Protein AF-A0A2V7XHB8-F1 (afdb_monomer)

Secondary structure (DSSP, 8-state):
-HHHHHHHTT-------HHHHHHHHHHHHHHHHHHHHHHHHHS-HHHHHHHHHHHHHHHHHHHHHHHHHHHHHHHTT--HHHHHHHHHHHHHT-

pLDDT: mean 82.07, std 15.44, range [39.12, 96.38]

Solvent-accessible surface area (backbone atoms only — not comparable to full-atom values): 5468 Å² total; per-residue (Å²): 120,72,69,57,57,71,64,62,74,76,76,69,92,70,74,73,46,71,69,55,51,50,52,53,51,50,51,54,51,49,52,52,50,52,51,33,51,49,34,43,76,74,69,41,62,64,62,18,49,51,50,50,51,49,52,51,50,55,50,48,56,53,49,53,56,50,50,54,52,52,53,52,37,59,74,70,66,56,56,76,90,48,49,63,57,54,50,51,53,51,63,73,72,104

Radius of gyration: 18.72 Å; Cα contacts (8 Å, |Δi|>4): 22; chains: 1; bounding box: 36×43×44 Å

Sequence (94 aa):
MLVLDLKVFHRSGHVVRFREALGWSAMYVALALLFAGGLYLWQDPQSSLEFLTGYVLELSLSIDNLFVFLVIFKYFSVPEEQQHRVLFWGIIGA

Mean predicted aligned error: 9.69 Å

Foldseek 3Di:
DVVCVVPVVVPDPPPCPPVNVVVVVVVVVVVLVVVLVVCVVPPNPVVSVVSVVVVVVVVVVVVVVVVVLVVVCVVVVPDPVCSVVVVVVVVVVD

Structure (mmCIF, N/CA/C/O backbone):
data_AF-A0A2V7XHB8-F1
#
_entry.id   AF-A0A2V7XHB8-F1
#
loop_
_atom_site.group_PDB
_atom_site.id
_atom_site.type_symbol
_atom_site.label_atom_id
_atom_site.label_alt_id
_atom_site.label_comp_id
_atom_site.label_asym_id
_atom_site.label_entity_id
_atom_site.label_seq_id
_atom_site.pdbx_PDB_ins_code
_atom_site.Cartn_x
_atom_site.Cartn_y
_atom_site.Cartn_z
_atom_site.occupancy
_atom_site.B_iso_or_equiv
_atom_site.auth_seq_id
_atom_site.auth_comp_id
_atom_site.auth_asym_id
_atom_site.auth_atom_id
_atom_site.pdbx_PDB_model_num
ATOM 1 N N . MET A 1 1 ? -9.113 33.123 7.757 1.00 52.12 1 MET A N 1
ATOM 2 C CA . MET A 1 1 ? -8.683 32.114 6.767 1.00 52.12 1 MET A CA 1
ATOM 3 C C . MET A 1 1 ? -8.166 30.815 7.394 1.00 52.12 1 MET A C 1
ATOM 5 O O . MET A 1 1 ? -8.407 29.790 6.798 1.00 52.12 1 MET A O 1
ATOM 9 N N . LEU A 1 2 ?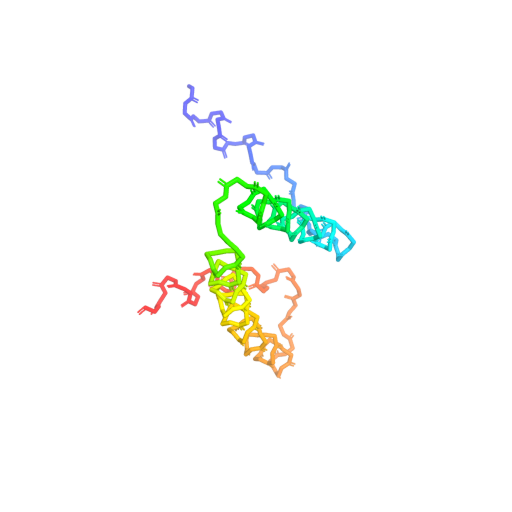 -7.592 30.789 8.610 1.00 54.00 2 LEU A N 1
ATOM 10 C CA . LEU A 1 2 ? -7.196 29.527 9.286 1.00 54.00 2 LEU A CA 1
ATOM 11 C C . LEU A 1 2 ? -8.343 28.757 9.984 1.00 54.00 2 LEU A C 1
ATOM 13 O O . LEU A 1 2 ? -8.316 27.538 10.070 1.00 54.00 2 LEU A O 1
ATOM 17 N N . VAL A 1 3 ? -9.386 29.448 10.457 1.00 56.59 3 VAL A N 1
ATOM 18 C CA . VAL A 1 3 ? -10.512 28.817 11.188 1.00 56.59 3 VAL A CA 1
ATOM 19 C C . VAL A 1 3 ? -11.534 28.144 10.252 1.00 56.59 3 VAL A C 1
ATOM 21 O O . VAL A 1 3 ? -12.266 27.251 10.672 1.00 56.59 3 VAL A O 1
ATOM 24 N N . LEU A 1 4 ? -11.579 28.546 8.977 1.00 55.16 4 LEU A N 1
ATOM 25 C CA . LEU A 1 4 ? -12.461 27.941 7.970 1.00 55.16 4 LEU A CA 1
ATOM 26 C C . LEU A 1 4 ? -11.914 26.597 7.467 1.00 55.16 4 LEU A C 1
ATOM 28 O O . LEU A 1 4 ? -12.696 25.659 7.333 1.00 55.16 4 LEU A O 1
ATOM 32 N N . ASP A 1 5 ? -10.592 26.470 7.309 1.00 54.34 5 ASP A N 1
ATOM 33 C CA . ASP A 1 5 ? -9.930 25.204 6.959 1.00 54.34 5 ASP A CA 1
ATOM 34 C C . ASP A 1 5 ? -10.181 24.114 8.014 1.00 54.34 5 ASP A C 1
ATOM 36 O O . ASP A 1 5 ? -10.609 23.006 7.694 1.00 54.34 5 ASP A O 1
ATOM 40 N N . LEU A 1 6 ? -10.047 24.460 9.300 1.00 57.53 6 LEU A N 1
ATOM 41 C CA . LEU A 1 6 ? -10.218 23.514 10.413 1.00 57.53 6 LEU A CA 1
ATOM 42 C C . LEU A 1 6 ? -11.670 23.055 10.646 1.00 57.53 6 LEU A C 1
ATOM 44 O O . LEU A 1 6 ? -11.888 21.992 11.232 1.00 57.53 6 LEU A O 1
ATOM 48 N N . LYS A 1 7 ? -12.670 23.820 10.185 1.00 50.09 7 LYS A N 1
ATOM 49 C CA . LYS A 1 7 ? -14.097 23.515 10.405 1.00 50.09 7 LYS A CA 1
ATOM 50 C C . LYS A 1 7 ? -14.772 22.839 9.207 1.00 50.09 7 LYS A C 1
ATOM 52 O O . LYS A 1 7 ? -15.741 22.108 9.402 1.00 50.09 7 LYS A O 1
ATOM 57 N N . VAL A 1 8 ? -14.280 23.059 7.985 1.00 51.94 8 VAL A N 1
ATOM 58 C CA . VAL A 1 8 ? -14.885 22.503 6.760 1.00 51.94 8 VAL A CA 1
ATOM 59 C C . VAL A 1 8 ? -14.310 21.128 6.396 1.00 51.94 8 VAL A C 1
ATOM 61 O O . VAL A 1 8 ? -15.050 20.291 5.884 1.00 51.94 8 VAL A O 1
ATOM 64 N N . PHE A 1 9 ? -13.060 20.820 6.762 1.00 46.19 9 PHE A N 1
ATOM 65 C CA . PHE A 1 9 ? -12.439 19.520 6.451 1.00 46.19 9 PHE A CA 1
ATOM 66 C C . PHE A 1 9 ? -12.742 18.384 7.446 1.00 46.19 9 PHE A C 1
ATOM 68 O O . PHE A 1 9 ? -12.171 17.304 7.356 1.00 46.19 9 PHE A O 1
ATOM 75 N N . HIS A 1 10 ? -13.694 18.583 8.363 1.00 46.06 10 HIS A N 1
ATOM 76 C CA . HIS A 1 10 ? -14.225 17.526 9.238 1.00 46.06 10 HIS A CA 1
ATOM 77 C C . HIS A 1 10 ? -15.490 16.846 8.680 1.00 46.06 10 HIS A C 1
ATOM 79 O O . HIS A 1 10 ? -16.233 16.193 9.414 1.00 46.06 10 HIS A O 1
ATOM 85 N N . ARG A 1 11 ? -15.759 16.967 7.373 1.00 46.12 11 ARG A N 1
ATOM 86 C CA . ARG A 1 11 ? -16.892 16.305 6.711 1.00 46.12 11 ARG A CA 1
ATOM 87 C C . ARG A 1 11 ? -16.427 15.294 5.674 1.00 46.12 11 ARG A C 1
ATOM 89 O O . ARG A 1 11 ? -16.478 15.546 4.476 1.00 46.12 11 ARG A O 1
ATOM 96 N N . SER A 1 12 ? -16.066 14.112 6.155 1.00 39.12 12 SER A N 1
ATOM 97 C CA . SER A 1 12 ? -16.786 12.862 5.865 1.00 39.12 12 SER A CA 1
ATOM 98 C C . SER A 1 12 ? -15.870 11.706 6.222 1.00 39.12 12 SER A C 1
ATOM 100 O O . SER A 1 12 ? -14.836 11.522 5.589 1.00 39.12 12 SER A O 1
ATOM 102 N N . GLY A 1 13 ? -16.264 10.926 7.229 1.00 45.78 13 GLY A N 1
ATOM 103 C CA . GLY A 1 13 ? -15.707 9.606 7.492 1.00 45.78 13 GLY A CA 1
ATOM 104 C C . GLY A 1 13 ? -15.955 8.686 6.301 1.00 45.78 13 GLY A C 1
ATOM 105 O O . GLY A 1 13 ? -16.885 7.886 6.311 1.00 45.78 13 GLY A O 1
ATOM 106 N N . HIS A 1 14 ? -15.147 8.832 5.254 1.00 43.72 14 HIS A N 1
ATOM 107 C CA . HIS A 1 14 ? -15.037 7.827 4.216 1.00 43.72 14 HIS A CA 1
ATOM 108 C C . HIS A 1 14 ? -14.228 6.688 4.814 1.00 43.72 14 HIS A C 1
ATOM 110 O O . HIS A 1 14 ? -12.999 6.698 4.829 1.00 43.72 14 HIS A O 1
ATOM 116 N N . VAL A 1 15 ? -14.953 5.716 5.360 1.00 53.22 15 VAL A N 1
ATOM 117 C CA . VAL A 1 15 ? -14.431 4.368 5.533 1.00 53.22 15 VAL A CA 1
ATOM 118 C C . VAL A 1 15 ? -14.052 3.926 4.126 1.00 53.22 15 VAL A C 1
ATOM 120 O O . VAL A 1 15 ? -14.942 3.658 3.318 1.00 53.22 15 VAL A O 1
ATOM 123 N N . VAL A 1 16 ? -12.756 3.974 3.797 1.00 59.66 16 VAL A N 1
ATOM 124 C CA . VAL A 1 16 ? -12.255 3.544 2.489 1.00 59.66 16 VAL A CA 1
ATOM 125 C C . VAL A 1 16 ? -12.784 2.136 2.284 1.00 59.66 16 VAL A C 1
ATOM 127 O O . VAL A 1 16 ? -12.408 1.207 3.003 1.00 59.66 16 VAL A O 1
ATOM 130 N N . ARG A 1 17 ? -13.730 1.975 1.356 1.00 67.12 17 ARG A N 1
ATOM 131 C CA . ARG A 1 17 ? -14.311 0.657 1.118 1.00 67.12 17 ARG A CA 1
ATOM 132 C C . ARG A 1 17 ? -13.202 -0.239 0.595 1.00 67.12 17 ARG A C 1
ATOM 134 O O . ARG A 1 17 ? -12.379 0.196 -0.204 1.00 67.12 17 ARG A O 1
ATOM 141 N N . PHE A 1 18 ? -13.230 -1.517 0.960 1.00 74.06 18 PHE A N 1
ATOM 142 C CA . PHE A 1 18 ? -12.247 -2.505 0.499 1.00 74.06 18 PHE A CA 1
ATOM 143 C C . PHE A 1 18 ? -12.002 -2.454 -1.025 1.00 74.06 18 PHE A C 1
ATOM 145 O O . PHE A 1 18 ? -10.877 -2.593 -1.490 1.00 74.06 18 PHE A O 1
ATOM 152 N N . ARG A 1 19 ? -13.051 -2.162 -1.810 1.00 75.06 19 ARG A N 1
ATOM 153 C CA . ARG A 1 19 ? -12.975 -1.982 -3.270 1.00 75.06 19 ARG A CA 1
ATOM 154 C C . ARG A 1 19 ? -12.183 -0.746 -3.705 1.00 75.06 19 ARG A C 1
ATOM 156 O O . ARG A 1 19 ? -11.479 -0.812 -4.705 1.00 75.06 19 ARG A O 1
ATOM 163 N N . GLU A 1 20 ? -12.311 0.363 -2.986 1.00 81.75 20 GLU A N 1
ATOM 164 C CA . GLU A 1 20 ? -11.540 1.583 -3.242 1.00 81.75 20 GLU A CA 1
ATOM 165 C C . GLU A 1 20 ? -10.083 1.376 -2.840 1.00 81.75 20 GLU A C 1
ATOM 167 O O . GLU A 1 20 ? -9.199 1.686 -3.631 1.00 81.75 20 GLU A O 1
ATOM 172 N N . ALA A 1 21 ? -9.831 0.773 -1.671 1.00 84.12 21 ALA A N 1
ATOM 173 C CA . ALA A 1 21 ? -8.481 0.435 -1.219 1.00 84.12 21 ALA A CA 1
ATOM 174 C C . ALA A 1 21 ? -7.753 -0.453 -2.240 1.00 84.12 21 ALA A C 1
ATOM 176 O O . ALA A 1 21 ? -6.643 -0.130 -2.650 1.00 84.12 21 ALA A O 1
ATOM 177 N N . LEU A 1 22 ? -8.412 -1.512 -2.724 1.00 86.56 22 LEU A N 1
ATOM 178 C CA . LEU A 1 22 ? -7.875 -2.361 -3.789 1.00 86.56 22 LEU A CA 1
ATOM 179 C C . LEU A 1 22 ? -7.612 -1.588 -5.084 1.00 86.56 22 LEU A C 1
ATOM 181 O O . LEU A 1 22 ? -6.594 -1.827 -5.727 1.00 86.56 22 LEU A O 1
ATOM 185 N N . GLY A 1 23 ? -8.504 -0.670 -5.466 1.00 91.38 23 GLY A N 1
ATOM 186 C CA . GLY A 1 23 ? -8.316 0.181 -6.641 1.00 91.38 23 GLY A CA 1
ATOM 187 C C . GLY A 1 23 ? -7.068 1.057 -6.526 1.00 91.38 23 GLY A C 1
ATOM 188 O O . GLY A 1 23 ? -6.250 1.081 -7.446 1.00 91.38 23 GLY A O 1
ATOM 189 N N . TRP A 1 24 ? -6.878 1.709 -5.376 1.00 88.44 24 TRP A N 1
ATOM 190 C CA . TRP A 1 24 ? -5.680 2.499 -5.089 1.00 88.44 24 TRP A CA 1
ATOM 191 C C . TRP A 1 24 ? -4.420 1.631 -5.084 1.00 88.44 24 TRP A C 1
ATOM 193 O O . TRP A 1 24 ? -3.454 1.969 -5.765 1.00 88.44 24 TRP A O 1
ATOM 203 N N . SER A 1 25 ? -4.430 0.484 -4.398 1.00 88.19 25 SER A N 1
ATOM 204 C CA . SER A 1 25 ? -3.292 -0.444 -4.388 1.00 88.19 25 SER A CA 1
ATOM 205 C C . SER A 1 25 ? -2.930 -0.921 -5.795 1.00 88.19 25 SER A C 1
ATOM 207 O O . SER A 1 25 ? -1.764 -0.862 -6.178 1.00 88.19 25 SER A O 1
ATOM 209 N N . ALA A 1 26 ? -3.917 -1.333 -6.595 1.00 93.00 26 ALA A N 1
ATOM 210 C CA . ALA A 1 26 ? -3.693 -1.772 -7.969 1.00 93.00 26 ALA A CA 1
ATOM 211 C C . ALA A 1 26 ? -3.117 -0.651 -8.847 1.00 93.00 26 ALA A C 1
ATOM 213 O O . ALA A 1 26 ? -2.233 -0.912 -9.660 1.00 93.00 26 ALA A O 1
ATOM 214 N N . MET A 1 27 ? -3.564 0.595 -8.658 1.00 94.88 27 MET A N 1
ATOM 215 C CA . MET A 1 27 ? -3.024 1.754 -9.371 1.00 94.88 27 MET A CA 1
ATOM 216 C C . MET A 1 27 ? -1.538 1.978 -9.052 1.00 94.88 27 MET A C 1
ATOM 218 O O . MET A 1 27 ? -0.741 2.156 -9.973 1.00 94.88 27 MET A O 1
ATOM 222 N N . TYR A 1 28 ? -1.143 1.927 -7.776 1.00 91.88 28 TYR A N 1
ATOM 223 C CA . TYR A 1 28 ? 0.264 2.078 -7.381 1.00 91.88 28 TYR A CA 1
ATOM 224 C C . TYR A 1 28 ? 1.140 0.925 -7.880 1.00 91.88 28 TYR A C 1
ATOM 226 O O . TYR A 1 28 ? 2.240 1.167 -8.373 1.00 91.88 28 TYR A O 1
ATOM 234 N N . VAL A 1 29 ? 0.643 -0.313 -7.812 1.00 93.56 29 VAL A N 1
ATOM 235 C CA . VAL A 1 29 ? 1.343 -1.486 -8.359 1.00 93.56 29 VAL A CA 1
ATOM 236 C C . VAL A 1 29 ? 1.519 -1.345 -9.872 1.00 93.56 29 VAL A C 1
ATOM 238 O O . VAL A 1 29 ? 2.614 -1.556 -10.384 1.00 93.56 29 VAL A O 1
ATOM 241 N N . ALA A 1 30 ? 0.478 -0.928 -10.596 1.00 94.88 30 ALA A N 1
ATOM 242 C CA . ALA A 1 30 ? 0.561 -0.699 -12.036 1.00 94.88 30 ALA A CA 1
ATOM 243 C C . ALA A 1 30 ? 1.582 0.393 -12.386 1.00 94.88 30 ALA A C 1
ATOM 245 O O . ALA A 1 30 ? 2.354 0.224 -13.327 1.00 94.88 30 ALA A O 1
ATOM 246 N N . LEU A 1 31 ? 1.634 1.482 -11.613 1.00 95.19 31 LEU A N 1
ATOM 247 C CA . LEU A 1 31 ? 2.626 2.542 -11.800 1.00 95.19 31 LEU A CA 1
ATOM 248 C C . LEU A 1 31 ? 4.059 2.034 -11.570 1.00 95.19 31 LEU A C 1
ATOM 250 O O . LEU A 1 31 ? 4.945 2.331 -12.371 1.00 95.19 31 LEU A O 1
ATOM 254 N N . ALA A 1 32 ? 4.279 1.229 -10.527 1.00 93.62 32 ALA A N 1
ATOM 255 C CA . ALA A 1 32 ? 5.576 0.607 -10.259 1.00 93.62 32 ALA A CA 1
ATOM 256 C C . ALA A 1 32 ? 5.996 -0.350 -11.388 1.00 93.62 32 ALA A C 1
ATOM 258 O O . ALA A 1 32 ? 7.143 -0.319 -11.831 1.00 93.62 32 ALA A O 1
ATOM 259 N N . LEU A 1 33 ? 5.063 -1.151 -11.914 1.00 93.75 33 LEU A N 1
ATOM 260 C CA . LEU A 1 33 ? 5.316 -2.046 -13.047 1.00 93.75 33 LEU A CA 1
ATOM 261 C C . LEU A 1 33 ? 5.610 -1.284 -14.343 1.00 93.75 33 LEU A C 1
ATOM 263 O O . LEU A 1 33 ? 6.507 -1.676 -15.086 1.00 93.75 33 LEU A O 1
ATOM 267 N N . LEU A 1 34 ? 4.896 -0.187 -14.612 1.00 95.50 34 LEU A N 1
A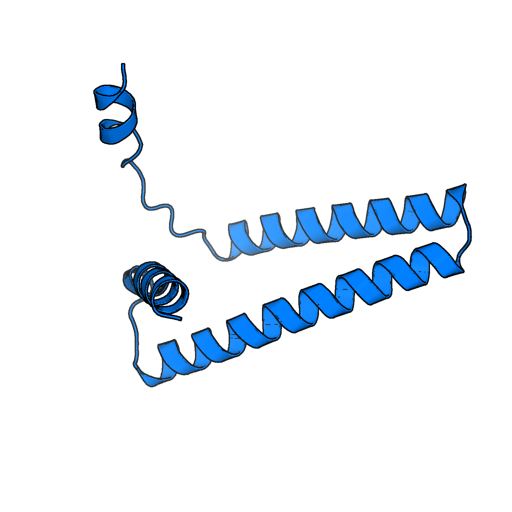TOM 268 C CA . LEU A 1 34 ? 5.181 0.682 -15.756 1.00 95.50 34 LEU A CA 1
ATOM 269 C C . LEU A 1 34 ? 6.586 1.280 -15.658 1.00 95.50 34 LEU A C 1
ATOM 271 O O . LEU A 1 34 ? 7.305 1.313 -16.655 1.00 95.50 34 LEU A O 1
ATOM 275 N N . PHE A 1 35 ? 6.999 1.700 -14.463 1.00 93.19 35 PHE A N 1
ATOM 276 C CA . PHE A 1 35 ? 8.349 2.202 -14.230 1.00 93.19 35 PHE A CA 1
ATOM 277 C C . PHE A 1 35 ? 9.413 1.110 -14.418 1.00 93.19 35 PHE A C 1
ATOM 279 O O . PHE A 1 35 ? 10.395 1.330 -15.126 1.00 93.19 35 PHE A O 1
ATOM 286 N N . ALA A 1 36 ? 9.190 -0.090 -13.874 1.00 91.88 36 ALA A N 1
ATOM 287 C CA . ALA A 1 36 ? 10.078 -1.237 -14.069 1.00 91.88 36 ALA A CA 1
ATOM 288 C C . ALA A 1 36 ? 10.198 -1.627 -15.555 1.00 91.88 36 ALA A C 1
ATOM 290 O O . ALA A 1 36 ? 11.299 -1.904 -16.038 1.00 91.88 36 ALA A O 1
ATOM 291 N N . GLY A 1 37 ? 9.087 -1.596 -16.299 1.00 91.62 37 GLY A N 1
ATOM 292 C CA . GLY A 1 37 ? 9.064 -1.810 -17.747 1.00 91.62 37 GLY A CA 1
ATOM 293 C C . GLY A 1 37 ? 9.800 -0.712 -18.520 1.00 91.62 37 GLY A C 1
ATOM 294 O O . GLY A 1 37 ? 10.540 -1.014 -19.452 1.00 91.62 37 GLY A O 1
ATOM 295 N N . GLY A 1 38 ? 9.672 0.549 -18.101 1.00 91.94 38 GLY A N 1
ATOM 296 C CA . GLY A 1 38 ? 10.453 1.662 -18.647 1.00 91.94 38 GLY A CA 1
ATOM 297 C C . GLY A 1 38 ? 11.958 1.481 -18.430 1.00 91.94 38 GLY A C 1
ATOM 298 O O . GLY A 1 38 ? 12.734 1.623 -19.374 1.00 91.94 38 GLY A O 1
ATOM 299 N N . LEU A 1 39 ? 12.368 1.075 -17.223 1.00 91.50 39 LEU A N 1
ATOM 300 C CA . LEU A 1 39 ? 13.763 0.740 -16.909 1.00 91.50 39 LEU A CA 1
ATOM 301 C C . LEU A 1 39 ? 14.294 -0.405 -17.772 1.00 91.50 39 LEU A C 1
ATOM 303 O O . LEU A 1 39 ? 15.428 -0.340 -18.238 1.00 91.50 39 LEU A O 1
ATOM 307 N N . TYR A 1 40 ? 13.471 -1.425 -18.019 1.00 89.69 40 TYR A N 1
ATOM 308 C CA . TYR A 1 40 ? 13.844 -2.558 -18.864 1.00 89.69 40 TYR A CA 1
ATOM 309 C C . TYR A 1 40 ? 14.132 -2.137 -20.314 1.00 89.69 40 TYR A C 1
ATOM 311 O O . TYR A 1 40 ? 15.012 -2.704 -20.954 1.00 89.69 40 TYR A O 1
ATOM 319 N N . LEU A 1 41 ? 13.398 -1.146 -20.834 1.00 89.44 41 LEU A N 1
ATOM 320 C CA . LEU A 1 41 ? 13.544 -0.672 -22.214 1.00 8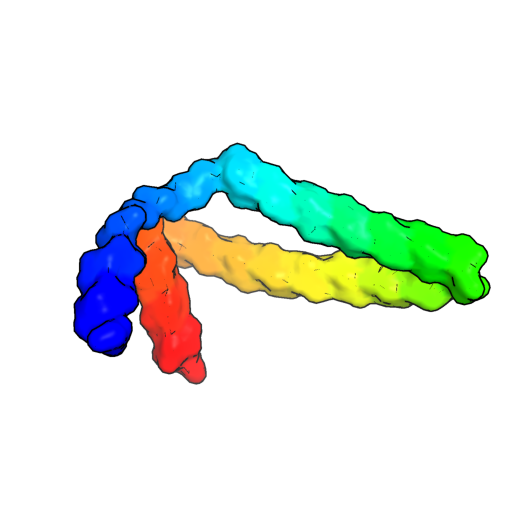9.44 41 LEU A CA 1
ATOM 321 C C . LEU A 1 41 ? 14.659 0.367 -22.400 1.00 89.44 41 LEU A C 1
ATOM 323 O O . LEU A 1 41 ? 15.217 0.448 -23.492 1.00 89.44 41 LEU A O 1
ATOM 327 N N . TRP A 1 42 ? 14.947 1.191 -21.388 1.00 88.69 42 TRP A N 1
ATOM 328 C CA . TRP A 1 42 ? 15.901 2.306 -21.504 1.00 88.69 42 TRP A CA 1
ATOM 329 C C . TRP A 1 42 ? 17.274 2.059 -20.881 1.00 88.69 42 TRP A C 1
ATOM 331 O O . TRP A 1 42 ? 18.222 2.735 -21.275 1.00 88.69 42 TRP A O 1
ATOM 341 N N . GLN A 1 43 ? 17.386 1.144 -19.919 1.00 84.19 43 GLN A N 1
ATOM 342 C CA . GLN A 1 43 ? 18.615 0.928 -19.158 1.00 84.19 43 GLN A CA 1
ATOM 343 C C . GLN A 1 43 ? 19.149 -0.494 -19.378 1.00 84.19 43 GLN A C 1
ATOM 345 O O . GLN A 1 43 ? 19.614 -0.809 -20.466 1.00 84.19 43 GLN A O 1
ATOM 350 N N . ASP A 1 44 ? 19.069 -1.349 -18.358 1.00 87.88 44 ASP A N 1
ATOM 351 C CA . ASP A 1 44 ? 19.473 -2.746 -18.406 1.00 87.88 44 ASP A CA 1
ATOM 352 C C . ASP A 1 44 ? 18.433 -3.609 -17.673 1.00 87.88 44 ASP A C 1
ATOM 354 O O . ASP A 1 44 ? 17.871 -3.178 -16.654 1.00 87.88 44 ASP A O 1
ATOM 358 N N . PRO A 1 45 ? 18.212 -4.861 -18.119 1.00 88.81 45 PRO A N 1
ATOM 359 C CA . PRO A 1 45 ? 17.315 -5.805 -17.452 1.00 88.81 45 PRO A CA 1
ATOM 360 C C . PRO A 1 45 ? 17.616 -5.980 -15.962 1.00 88.81 45 PRO A C 1
ATOM 362 O O . PRO A 1 45 ? 16.706 -6.177 -15.159 1.00 88.81 45 PRO A O 1
ATOM 365 N N . GLN A 1 46 ? 18.891 -5.879 -15.584 1.00 90.62 46 GLN A N 1
ATOM 366 C CA . GLN A 1 46 ? 19.326 -6.062 -14.208 1.00 90.62 46 GLN A CA 1
ATOM 367 C C . GLN A 1 46 ? 18.842 -4.935 -13.287 1.00 90.62 46 GLN A C 1
ATOM 369 O O . GLN A 1 46 ? 18.303 -5.227 -12.225 1.00 90.62 46 GLN A O 1
ATOM 374 N N . SER A 1 47 ? 18.909 -3.669 -13.711 1.00 89.12 47 SER A N 1
ATOM 375 C CA . SER A 1 47 ? 18.380 -2.546 -12.921 1.00 89.12 47 SER A CA 1
ATOM 376 C C . SER A 1 47 ? 16.856 -2.599 -12.779 1.00 89.12 47 SER A C 1
ATOM 378 O O . SER A 1 47 ? 16.317 -2.237 -11.735 1.00 89.12 47 SER A O 1
ATOM 380 N N . SER A 1 48 ? 16.148 -3.088 -13.804 1.00 91.94 48 SER A N 1
ATOM 381 C CA . SER A 1 48 ? 14.701 -3.335 -13.724 1.00 91.94 48 SER A CA 1
ATOM 382 C C . SER A 1 48 ? 14.368 -4.416 -12.686 1.00 91.94 48 SER A C 1
ATOM 384 O O . SER A 1 48 ? 13.476 -4.225 -11.857 1.00 91.94 48 SER A O 1
ATOM 386 N N . LEU A 1 49 ? 15.125 -5.520 -12.674 1.00 93.44 49 LEU A N 1
ATOM 387 C CA . LEU A 1 49 ? 14.972 -6.590 -11.684 1.00 93.44 49 LEU A CA 1
ATOM 388 C C . LEU A 1 49 ? 15.332 -6.135 -10.267 1.00 93.44 49 LEU A C 1
ATOM 390 O O . LEU A 1 49 ? 14.614 -6.480 -9.330 1.00 93.44 49 LEU A O 1
ATOM 394 N N . GLU A 1 50 ? 16.400 -5.357 -10.097 1.00 94.56 50 GLU A N 1
ATOM 395 C CA . GLU A 1 50 ? 16.790 -4.783 -8.803 1.00 94.56 50 GLU A CA 1
ATOM 396 C C . GLU A 1 50 ? 15.698 -3.856 -8.258 1.00 94.56 50 GLU A C 1
ATOM 398 O O . GLU A 1 50 ? 15.294 -4.003 -7.103 1.00 94.56 50 GLU A O 1
ATOM 403 N N . PHE A 1 51 ? 15.145 -2.974 -9.100 1.00 94.44 51 PHE A N 1
ATOM 404 C CA . PHE A 1 51 ? 14.017 -2.119 -8.728 1.00 94.44 51 PHE A CA 1
ATOM 405 C C . PHE A 1 51 ? 12.789 -2.939 -8.321 1.00 94.44 51 PHE A C 1
ATOM 407 O O . PHE A 1 51 ? 12.207 -2.697 -7.266 1.00 94.44 51 PHE A O 1
ATOM 414 N N . LEU A 1 52 ? 12.397 -3.926 -9.132 1.00 94.75 52 LEU A N 1
ATOM 415 C CA . LEU A 1 52 ? 11.215 -4.741 -8.858 1.00 94.75 52 LEU A CA 1
ATOM 416 C C . LEU A 1 52 ? 11.390 -5.574 -7.581 1.00 94.75 52 LEU A C 1
ATOM 418 O O . LEU A 1 52 ? 10.460 -5.699 -6.789 1.00 94.75 52 LEU A O 1
ATOM 422 N N . THR A 1 53 ? 12.591 -6.108 -7.361 1.00 95.19 53 THR A N 1
ATOM 423 C CA . THR A 1 53 ? 12.935 -6.855 -6.146 1.00 95.19 53 THR A CA 1
ATOM 424 C C . THR A 1 53 ? 12.862 -5.951 -4.921 1.00 95.19 53 THR A C 1
ATOM 426 O O . THR A 1 53 ? 12.230 -6.324 -3.935 1.00 95.19 53 THR A O 1
ATOM 429 N N . GLY A 1 54 ? 13.440 -4.748 -4.993 1.00 95.69 54 GLY A N 1
ATOM 430 C CA . GLY A 1 54 ? 13.333 -3.742 -3.936 1.00 95.69 54 GLY A CA 1
ATOM 431 C C . GLY A 1 54 ? 11.879 -3.372 -3.641 1.00 95.69 54 GLY A C 1
ATOM 432 O O . GLY A 1 54 ? 11.445 -3.460 -2.496 1.00 95.69 54 GLY A O 1
ATOM 433 N N . TYR A 1 55 ? 11.095 -3.077 -4.680 1.00 95.31 55 TYR A N 1
ATOM 434 C CA . TYR A 1 55 ? 9.673 -2.758 -4.556 1.00 95.31 55 TYR A CA 1
ATOM 435 C C . TYR A 1 55 ? 8.877 -3.877 -3.868 1.00 95.31 55 TYR A C 1
ATOM 437 O O . TYR A 1 55 ? 8.088 -3.617 -2.960 1.00 95.31 55 TYR A O 1
ATOM 445 N N . VAL A 1 56 ? 9.093 -5.137 -4.263 1.00 95.25 56 VAL A N 1
ATOM 446 C CA . VAL A 1 56 ? 8.424 -6.291 -3.640 1.00 95.25 56 VAL A CA 1
ATOM 447 C C . VAL A 1 56 ? 8.869 -6.477 -2.190 1.00 95.25 56 VAL A C 1
ATOM 449 O O . VAL A 1 56 ? 8.030 -6.786 -1.344 1.00 95.25 56 VAL A O 1
ATOM 452 N N . LEU A 1 57 ? 10.151 -6.270 -1.879 1.00 96.38 57 LEU A N 1
ATOM 453 C CA . LEU A 1 57 ? 10.658 -6.340 -0.507 1.00 96.38 57 LEU A CA 1
ATOM 454 C C . LEU A 1 57 ? 10.004 -5.281 0.388 1.00 96.38 57 LEU A C 1
ATOM 456 O O . LEU A 1 57 ? 9.502 -5.617 1.461 1.00 96.38 57 LEU A O 1
ATOM 460 N N . GLU A 1 58 ? 9.946 -4.028 -0.062 1.00 94.81 58 GLU A N 1
ATOM 461 C CA . GLU A 1 58 ? 9.286 -2.939 0.669 1.00 94.81 58 GLU A CA 1
ATOM 462 C C . GLU A 1 58 ? 7.784 -3.199 0.849 1.00 94.81 58 GLU A C 1
ATOM 464 O O . GLU A 1 58 ? 7.232 -3.004 1.940 1.00 94.81 58 GLU A O 1
ATOM 469 N N . LEU A 1 59 ? 7.120 -3.698 -0.199 1.00 92.50 59 LEU A N 1
ATOM 470 C CA . LEU A 1 59 ? 5.707 -4.063 -0.145 1.00 92.50 59 LEU A CA 1
ATOM 471 C C . LEU A 1 59 ? 5.467 -5.208 0.847 1.00 92.50 59 LEU A C 1
ATOM 473 O O . LEU A 1 59 ? 4.533 -5.140 1.646 1.00 92.50 59 LEU A O 1
ATOM 477 N N . SER A 1 60 ? 6.320 -6.234 0.842 1.00 93.31 60 SER A N 1
ATOM 478 C CA . SER A 1 60 ? 6.226 -7.371 1.761 1.00 93.31 60 SER A CA 1
ATOM 479 C C . SER A 1 60 ? 6.418 -6.939 3.214 1.00 93.31 60 SER A C 1
ATOM 481 O O . SER A 1 60 ? 5.634 -7.345 4.068 1.00 93.31 60 SER A O 1
ATOM 483 N N . LEU A 1 61 ? 7.411 -6.088 3.496 1.00 93.94 61 LEU A N 1
ATOM 484 C CA . LEU A 1 61 ? 7.637 -5.530 4.836 1.00 93.94 61 LEU A CA 1
ATOM 485 C C . LEU A 1 61 ? 6.443 -4.691 5.313 1.00 93.94 61 LEU A C 1
ATOM 487 O O . LEU A 1 61 ? 6.053 -4.753 6.479 1.00 93.94 61 LEU A O 1
ATOM 491 N N . SER A 1 62 ? 5.827 -3.924 4.416 1.00 91.00 62 SER A N 1
ATOM 492 C CA . SER A 1 62 ? 4.637 -3.127 4.741 1.00 91.00 62 SER A CA 1
ATOM 49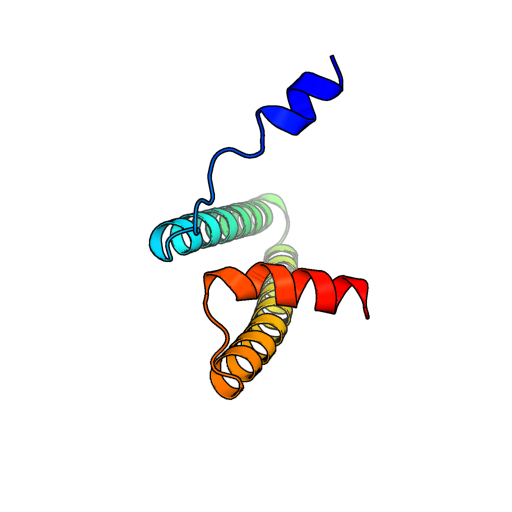3 C C . SER A 1 62 ? 3.421 -4.012 5.051 1.00 91.00 62 SER A C 1
ATOM 495 O O . SER A 1 62 ? 2.679 -3.737 5.997 1.00 91.00 62 SER A O 1
ATOM 497 N N . ILE A 1 63 ? 3.226 -5.093 4.285 1.00 91.44 63 ILE A N 1
ATOM 498 C CA . ILE A 1 63 ? 2.136 -6.060 4.493 1.00 91.44 63 ILE A CA 1
ATOM 499 C C . ILE A 1 63 ? 2.329 -6.843 5.798 1.00 91.44 63 ILE A C 1
ATOM 501 O O . ILE A 1 63 ? 1.347 -7.063 6.506 1.00 91.44 63 ILE A O 1
ATOM 505 N N . ASP A 1 64 ? 3.562 -7.222 6.138 1.00 91.81 64 ASP A N 1
ATOM 506 C CA . ASP A 1 64 ? 3.880 -7.941 7.378 1.00 91.81 64 ASP A CA 1
ATOM 507 C C . ASP A 1 64 ? 3.465 -7.133 8.621 1.00 91.81 64 ASP A C 1
ATOM 509 O O . ASP A 1 64 ? 2.714 -7.614 9.474 1.00 91.81 64 ASP A O 1
ATOM 513 N N . ASN A 1 65 ? 3.821 -5.845 8.651 1.00 90.88 65 ASN A N 1
ATOM 514 C CA . ASN A 1 65 ? 3.400 -4.924 9.709 1.00 90.88 65 ASN A CA 1
ATOM 515 C C . ASN A 1 65 ? 1.868 -4.795 9.794 1.00 90.88 65 ASN A C 1
ATOM 517 O O . ASN A 1 65 ? 1.289 -4.862 10.880 1.00 90.88 65 ASN A O 1
ATOM 521 N N . LEU A 1 66 ? 1.188 -4.652 8.651 1.00 88.75 66 LEU A N 1
ATOM 522 C CA . LEU A 1 66 ? -0.274 -4.559 8.604 1.00 88.75 66 LEU A CA 1
ATOM 523 C C . LEU A 1 66 ? -0.943 -5.842 9.115 1.00 88.75 66 LEU A C 1
ATOM 525 O O . LEU A 1 66 ? -1.933 -5.771 9.847 1.00 88.75 66 LEU A O 1
ATOM 529 N N . PHE A 1 67 ? -0.398 -7.010 8.775 1.00 90.94 67 PHE A N 1
ATOM 530 C CA . PHE A 1 67 ? -0.914 -8.298 9.225 1.00 90.94 67 PHE A CA 1
ATOM 531 C C . PHE A 1 67 ? -0.874 -8.427 10.750 1.00 90.94 67 PHE A C 1
ATOM 533 O O . PHE A 1 67 ? -1.882 -8.803 11.354 1.00 90.94 67 PHE A O 1
ATOM 540 N N . VAL A 1 68 ? 0.241 -8.048 11.383 1.00 91.12 68 VAL A N 1
ATOM 541 C CA . VAL A 1 68 ? 0.362 -8.042 12.850 1.00 91.12 68 VAL A CA 1
ATOM 542 C C . VAL A 1 68 ? -0.721 -7.163 13.484 1.00 91.12 68 VAL A C 1
ATOM 544 O O . VAL A 1 68 ? -1.415 -7.613 14.399 1.00 91.12 68 VAL A O 1
ATOM 547 N N . PHE A 1 69 ? -0.945 -5.951 12.965 1.00 89.12 69 PHE A N 1
ATOM 548 C CA . PHE A 1 69 ? -2.004 -5.072 13.472 1.00 89.12 69 PHE A CA 1
ATOM 549 C C . PHE A 1 69 ? -3.403 -5.675 13.304 1.00 89.12 69 PHE A C 1
ATOM 551 O O . PHE A 1 69 ? -4.199 -5.632 14.243 1.00 89.12 69 PHE A O 1
ATOM 558 N N . LEU A 1 70 ? -3.701 -6.293 12.157 1.00 88.62 70 LEU A N 1
ATOM 559 C CA . LEU A 1 70 ? -4.986 -6.962 11.932 1.00 88.62 70 LEU A CA 1
ATOM 560 C C . LEU A 1 70 ? -5.214 -8.124 12.905 1.00 88.62 70 LEU A C 1
ATOM 562 O O . LEU A 1 70 ? -6.328 -8.288 13.409 1.00 88.62 70 LEU A O 1
ATOM 566 N N . VAL A 1 71 ? -4.181 -8.920 13.194 1.00 91.06 71 VAL A N 1
ATOM 567 C CA . VAL A 1 71 ? -4.261 -10.013 14.176 1.00 91.06 71 VAL A CA 1
ATOM 568 C C . VAL A 1 71 ? -4.554 -9.461 15.570 1.00 91.06 71 VAL A C 1
ATOM 570 O O . VAL A 1 71 ? -5.454 -9.970 16.242 1.00 91.06 71 VAL A O 1
ATOM 573 N N . ILE A 1 72 ? -3.864 -8.394 15.983 1.00 90.88 72 ILE A N 1
ATOM 574 C CA . ILE A 1 72 ? -4.092 -7.728 17.274 1.00 90.88 72 ILE A CA 1
ATOM 575 C C . ILE A 1 72 ? -5.523 -7.176 17.353 1.00 90.88 72 ILE A C 1
ATOM 577 O O . ILE A 1 72 ? -6.239 -7.459 18.315 1.00 90.88 72 ILE A O 1
ATOM 581 N N . PHE A 1 73 ? -5.984 -6.442 16.336 1.00 89.50 73 PHE A N 1
ATOM 582 C CA . PHE A 1 73 ? -7.345 -5.894 16.306 1.00 89.50 73 PHE A CA 1
ATOM 583 C C . PHE A 1 73 ? -8.409 -6.984 16.351 1.00 89.50 73 PHE A C 1
ATOM 585 O O . PHE A 1 73 ? -9.405 -6.833 17.060 1.00 89.50 73 PHE A O 1
ATOM 592 N N . LYS A 1 74 ? -8.190 -8.100 15.648 1.00 88.56 74 LYS A N 1
ATOM 593 C CA . LYS A 1 74 ? -9.098 -9.247 15.674 1.00 88.56 74 LYS A CA 1
ATOM 594 C C . LYS A 1 74 ? -9.118 -9.924 17.043 1.00 88.56 74 LYS A C 1
ATOM 596 O O . LYS A 1 74 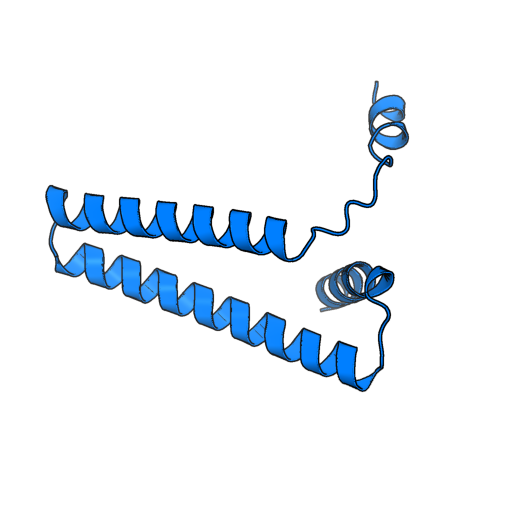? -10.197 -10.246 17.530 1.00 88.56 74 LYS A O 1
ATOM 601 N N . TYR A 1 75 ? -7.958 -10.108 17.671 1.00 91.81 75 TYR A N 1
ATOM 602 C CA . TYR A 1 75 ? -7.851 -10.701 19.005 1.00 91.81 75 TYR A CA 1
ATOM 603 C C . TYR A 1 75 ? -8.618 -9.883 20.055 1.00 91.81 75 TYR A C 1
ATOM 605 O O . TYR A 1 75 ? -9.371 -10.444 20.846 1.00 91.81 75 TYR A O 1
ATOM 613 N N . PHE A 1 76 ? -8.503 -8.553 20.007 1.00 90.62 76 PHE A N 1
ATOM 614 C CA . PHE A 1 76 ? -9.210 -7.644 20.916 1.00 90.62 76 PHE A CA 1
ATOM 615 C C . PHE A 1 76 ? -10.610 -7.224 20.435 1.00 90.62 76 PHE A C 1
ATOM 617 O O . PHE A 1 76 ? -11.259 -6.420 21.099 1.00 90.62 76 PHE A O 1
ATOM 624 N N . SER A 1 77 ? -11.095 -7.761 19.308 1.00 89.75 77 SER A N 1
ATOM 625 C CA . SER A 1 77 ? -12.395 -7.410 18.707 1.00 89.75 77 SER A CA 1
ATOM 626 C C . SER A 1 77 ? -12.605 -5.894 18.536 1.00 89.75 77 SER A C 1
ATOM 628 O O . SER A 1 77 ? -13.677 -5.363 18.828 1.00 89.75 77 SER A O 1
ATOM 630 N N . VAL A 1 78 ? -11.568 -5.185 18.077 1.00 86.00 78 VAL A N 1
ATOM 631 C CA . VAL A 1 78 ? -11.583 -3.723 17.915 1.00 86.00 78 VAL A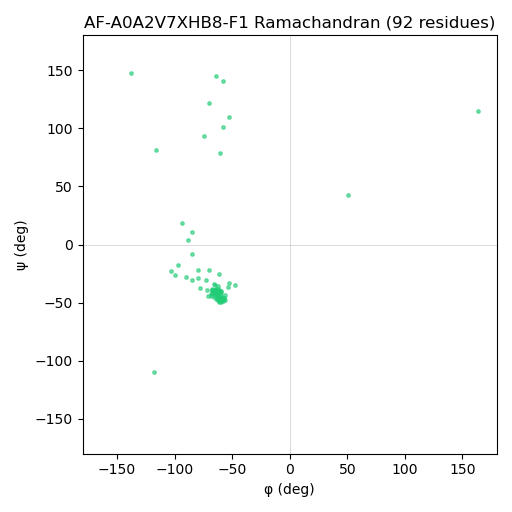 CA 1
ATOM 632 C C . VAL A 1 78 ? -12.519 -3.325 16.759 1.00 86.00 78 VAL A C 1
ATOM 634 O O . VAL A 1 78 ? -12.276 -3.747 15.622 1.00 86.00 78 VAL A O 1
ATOM 637 N N . PRO A 1 79 ? -13.551 -2.489 17.003 1.00 83.69 79 PRO A N 1
ATOM 638 C CA . PRO A 1 79 ? -14.451 -2.005 15.955 1.00 83.69 79 PRO A CA 1
ATOM 639 C C . PRO A 1 79 ? -13.693 -1.270 14.841 1.00 83.69 79 PRO A C 1
ATOM 641 O O . PRO A 1 79 ? -12.784 -0.489 15.129 1.00 83.69 79 PRO A O 1
ATOM 644 N N . GLU A 1 80 ? -14.086 -1.466 13.576 1.00 79.06 80 GLU A N 1
ATOM 645 C CA . GLU A 1 80 ? -13.405 -0.889 12.397 1.00 79.06 80 GLU A CA 1
ATOM 64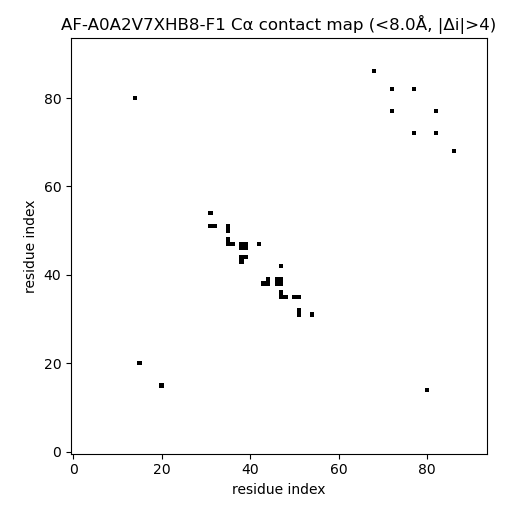6 C C . GLU A 1 80 ? -13.240 0.639 12.480 1.00 79.06 80 GLU A C 1
ATOM 648 O O . GLU A 1 80 ? -12.190 1.181 12.141 1.00 79.06 80 GLU A O 1
ATOM 653 N N . GLU A 1 81 ? -14.233 1.337 13.035 1.00 80.56 81 GLU A N 1
ATOM 654 C CA . GLU A 1 81 ? -14.224 2.793 13.242 1.00 80.56 81 GLU A CA 1
ATOM 655 C C . GLU A 1 81 ? -13.100 3.273 14.178 1.00 80.56 81 GLU A 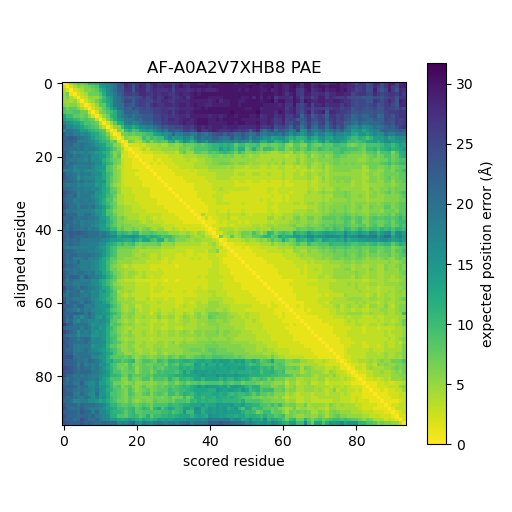C 1
ATOM 657 O O . GLU A 1 81 ? -12.661 4.426 14.102 1.00 80.56 81 GLU A O 1
ATOM 662 N N . GLN A 1 82 ? -12.630 2.402 15.076 1.00 82.00 82 GLN A N 1
ATOM 663 C CA . GLN A 1 82 ? -11.588 2.714 16.053 1.00 82.00 82 GLN A CA 1
ATOM 664 C C . GLN A 1 82 ? -10.199 2.257 15.604 1.00 82.00 82 GLN A C 1
ATOM 666 O O . GLN A 1 82 ? -9.213 2.794 16.109 1.00 82.00 82 GLN A O 1
ATOM 671 N N . GLN A 1 83 ? -10.093 1.350 14.626 1.00 83.50 83 GLN A N 1
ATOM 672 C CA . GLN A 1 83 ? -8.806 0.812 14.165 1.00 83.50 83 GLN A CA 1
ATOM 673 C C . GLN A 1 83 ? -7.845 1.920 13.724 1.00 83.50 83 GLN A C 1
ATOM 675 O O . GLN A 1 83 ? -6.689 1.922 14.137 1.00 83.50 83 GLN A O 1
ATOM 680 N N . HIS A 1 84 ? -8.325 2.922 12.978 1.00 79.94 84 HIS A N 1
ATOM 681 C CA . HIS A 1 84 ? -7.471 4.029 12.538 1.00 79.94 84 HIS A CA 1
ATOM 682 C C . HIS A 1 84 ? -6.944 4.874 13.709 1.00 79.94 84 HIS A C 1
ATOM 684 O O . HIS A 1 84 ? -5.780 5.270 13.713 1.00 79.94 84 HIS A O 1
ATOM 690 N N . ARG A 1 85 ? -7.775 5.109 14.736 1.00 82.12 85 ARG A N 1
ATOM 691 C CA . ARG A 1 85 ? -7.369 5.853 15.939 1.00 82.12 85 ARG A CA 1
ATOM 692 C C . ARG A 1 85 ? -6.354 5.063 16.756 1.00 82.12 85 ARG A C 1
ATOM 694 O O . ARG A 1 85 ? -5.365 5.642 17.188 1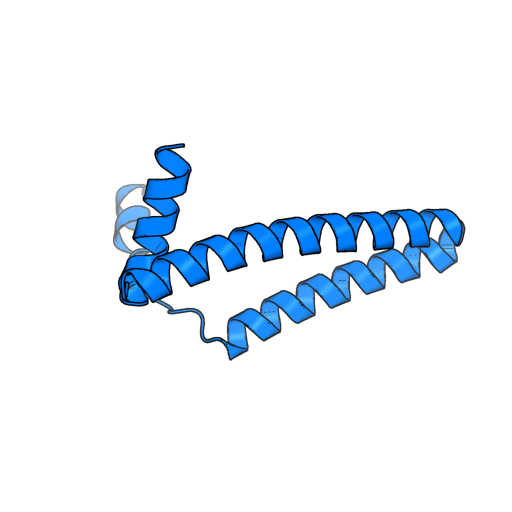.00 82.12 85 ARG A O 1
ATOM 701 N N . VAL A 1 86 ? -6.586 3.766 16.955 1.00 84.00 86 VAL A N 1
ATOM 702 C CA . VAL A 1 86 ? -5.663 2.893 17.695 1.00 84.00 86 VAL A CA 1
ATOM 703 C C . VAL A 1 86 ? -4.322 2.800 16.972 1.00 84.00 86 VAL A C 1
ATOM 705 O O . VAL A 1 86 ? -3.287 2.916 17.617 1.00 84.00 86 VAL A O 1
ATOM 708 N N . LEU A 1 87 ? -4.331 2.680 15.641 1.00 83.38 87 LEU A N 1
ATOM 709 C CA . LEU A 1 87 ? -3.111 2.685 14.834 1.00 83.38 87 LEU A CA 1
ATOM 710 C C . LEU A 1 87 ? -2.348 4.011 14.982 1.00 83.38 87 LEU A C 1
ATOM 712 O O . LEU A 1 87 ? -1.147 4.005 15.218 1.00 83.38 87 LEU A O 1
ATOM 716 N N . PHE A 1 88 ? -3.049 5.146 14.899 1.00 82.69 88 PHE A N 1
ATOM 717 C CA . PHE A 1 88 ? -2.442 6.470 15.047 1.00 82.69 88 PHE A CA 1
ATOM 718 C C . PHE A 1 88 ? -1.796 6.658 16.426 1.00 82.69 88 PHE A C 1
ATOM 720 O O . PHE A 1 88 ? -0.635 7.049 16.513 1.00 82.69 88 PHE A O 1
ATOM 727 N N . TRP A 1 89 ? -2.513 6.330 17.504 1.00 82.00 89 TRP A N 1
ATOM 728 C CA . TRP A 1 89 ? -1.961 6.393 18.861 1.00 82.00 89 TRP A CA 1
ATOM 729 C C . TRP A 1 89 ? -0.820 5.392 19.077 1.00 82.00 89 TRP A C 1
ATOM 731 O O . TRP A 1 89 ? 0.136 5.722 19.771 1.00 82.00 89 TRP A O 1
ATOM 741 N N . GLY A 1 90 ? -0.889 4.208 18.462 1.00 81.56 90 GLY A N 1
ATOM 742 C CA . GLY A 1 90 ? 0.178 3.208 18.505 1.00 81.56 90 GLY A CA 1
ATOM 743 C C . GLY A 1 90 ? 1.462 3.666 17.810 1.00 81.56 90 GLY A C 1
ATOM 744 O O . GLY A 1 90 ? 2.539 3.442 18.344 1.00 81.56 90 GLY A O 1
ATOM 745 N N . ILE A 1 91 ? 1.355 4.351 16.667 1.00 84.44 91 ILE A N 1
ATOM 746 C CA . ILE A 1 91 ? 2.514 4.901 15.941 1.00 84.44 91 ILE A CA 1
ATOM 747 C C . ILE A 1 91 ? 3.120 6.097 16.689 1.00 84.44 91 ILE A C 1
ATOM 749 O O . ILE A 1 91 ? 4.334 6.231 16.726 1.00 84.44 91 ILE A O 1
ATOM 753 N N . ILE A 1 92 ? 2.296 6.964 17.287 1.00 83.50 92 ILE A N 1
ATOM 754 C CA . ILE A 1 92 ? 2.773 8.135 18.047 1.00 83.50 92 ILE A CA 1
ATOM 755 C C . ILE A 1 92 ? 3.393 7.745 19.398 1.00 83.50 92 ILE A C 1
ATOM 757 O O . ILE A 1 92 ? 4.248 8.462 19.909 1.00 83.50 92 ILE A O 1
ATOM 761 N N . GLY A 1 93 ? 2.925 6.654 20.006 1.00 76.38 93 GLY A N 1
ATOM 762 C CA . GLY A 1 93 ? 3.436 6.159 21.284 1.00 76.38 93 GLY A CA 1
ATOM 763 C C . GLY A 1 93 ? 4.678 5.265 21.185 1.00 76.38 93 GLY A C 1
ATOM 764 O O . GLY A 1 93 ? 5.216 4.916 22.235 1.00 76.38 93 GLY A O 1
ATOM 765 N N . ALA A 1 94 ? 5.088 4.875 19.974 1.00 69.31 94 ALA A N 1
ATOM 766 C CA . ALA A 1 94 ? 6.320 4.130 19.700 1.00 69.31 94 ALA A CA 1
ATOM 767 C C . ALA A 1 94 ? 7.523 5.079 19.591 1.00 69.31 94 ALA A C 1
ATOM 769 O O . ALA A 1 94 ? 8.596 4.706 20.116 1.00 69.31 94 ALA A O 1
#